Protein AF-A0A1K2ITZ7-F1 (afdb_monomer_lite)

Structure (mmCIF, N/CA/C/O backbone):
data_AF-A0A1K2ITZ7-F1
#
_entry.id   AF-A0A1K2ITZ7-F1
#
loop_
_atom_site.group_PDB
_atom_site.id
_atom_site.type_symbol
_atom_site.label_atom_id
_atom_site.label_alt_id
_atom_site.label_comp_id
_atom_site.label_asym_id
_atom_site.label_entity_id
_atom_site.label_seq_id
_atom_site.pdbx_PDB_ins_code
_atom_site.Cartn_x
_atom_site.Cartn_y
_atom_site.Cartn_z
_atom_site.occupancy
_atom_site.B_iso_or_equiv
_atom_site.auth_seq_id
_atom_site.auth_comp_id
_atom_site.auth_asym_id
_atom_site.auth_atom_id
_atom_site.pdbx_PDB_model_num
ATOM 1 N N . MET A 1 1 ? 38.283 -3.620 -36.291 1.00 59.41 1 MET A N 1
ATOM 2 C CA . MET A 1 1 ? 37.791 -2.293 -36.718 1.00 59.41 1 MET A CA 1
ATOM 3 C C . MET A 1 1 ? 36.341 -2.371 -37.191 1.00 59.41 1 MET A C 1
ATOM 5 O O . MET A 1 1 ? 35.500 -1.757 -36.559 1.00 59.41 1 MET A O 1
ATOM 9 N N . ILE A 1 2 ? 36.025 -3.249 -38.152 1.00 59.19 2 ILE A N 1
ATOM 10 C CA . ILE A 1 2 ? 34.674 -3.440 -38.728 1.00 59.19 2 ILE A CA 1
ATOM 11 C C . ILE A 1 2 ? 33.582 -3.760 -37.682 1.00 59.19 2 ILE A C 1
ATOM 13 O O . ILE A 1 2 ? 32.482 -3.227 -37.743 1.00 59.19 2 ILE A O 1
ATOM 17 N N . VAL A 1 3 ? 33.881 -4.589 -36.674 1.00 56.78 3 VAL A N 1
ATOM 18 C CA . VAL A 1 3 ? 32.895 -4.991 -35.645 1.00 56.78 3 VAL A CA 1
ATOM 19 C C . VAL A 1 3 ? 32.494 -3.831 -34.720 1.00 56.78 3 VAL A C 1
ATOM 21 O O . VAL A 1 3 ? 31.363 -3.789 -34.248 1.00 56.78 3 VAL A O 1
ATOM 24 N N . ILE A 1 4 ? 33.399 -2.875 -34.478 1.00 60.28 4 ILE A N 1
ATOM 25 C CA . ILE A 1 4 ? 33.146 -1.719 -33.600 1.00 60.28 4 ILE A CA 1
ATOM 26 C C . ILE A 1 4 ? 32.300 -0.671 -34.333 1.00 60.28 4 ILE A C 1
ATOM 28 O O . ILE A 1 4 ? 31.391 -0.103 -33.735 1.00 60.28 4 ILE A O 1
ATOM 32 N N . GLU A 1 5 ? 32.545 -0.466 -35.630 1.00 60.88 5 GLU A N 1
ATOM 33 C CA . GLU A 1 5 ? 31.726 0.413 -36.478 1.00 60.88 5 GLU A CA 1
ATOM 34 C C . GLU A 1 5 ? 30.289 -0.112 -36.603 1.00 60.88 5 GLU A C 1
ATOM 36 O O . GLU A 1 5 ? 29.338 0.645 -36.418 1.00 60.88 5 GLU A O 1
ATOM 41 N N . PHE A 1 6 ? 30.127 -1.427 -36.788 1.00 65.06 6 PHE A N 1
ATOM 42 C CA . PHE A 1 6 ? 28.810 -2.064 -36.880 1.00 65.06 6 PHE A CA 1
ATOM 43 C C . PHE A 1 6 ? 28.030 -2.006 -35.554 1.00 65.06 6 PHE A C 1
ATOM 45 O O . PHE A 1 6 ? 26.828 -1.739 -35.543 1.00 65.06 6 PHE A O 1
ATOM 52 N N . LEU A 1 7 ? 28.706 -2.205 -34.411 1.00 69.06 7 LEU A N 1
ATOM 53 C CA . LEU A 1 7 ? 28.085 -2.025 -33.091 1.00 69.06 7 LEU A CA 1
ATOM 54 C C . LEU A 1 7 ? 27.688 -0.562 -32.844 1.00 69.06 7 LEU A C 1
ATOM 56 O O . LEU A 1 7 ? 26.623 -0.305 -3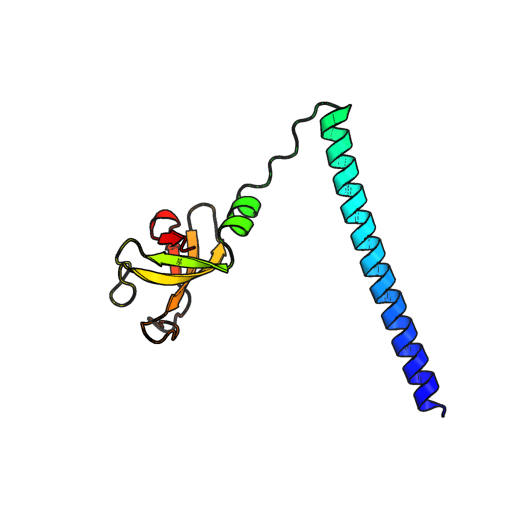2.285 1.00 69.06 7 LEU A O 1
ATOM 60 N N . GLY A 1 8 ? 28.530 0.387 -33.261 1.00 71.25 8 GLY A N 1
ATOM 61 C CA . GLY A 1 8 ? 28.278 1.821 -33.125 1.00 71.25 8 GLY A CA 1
ATOM 62 C C . GLY A 1 8 ? 27.049 2.288 -33.907 1.00 71.25 8 GLY A C 1
ATOM 63 O O . GLY A 1 8 ? 26.238 3.036 -33.365 1.00 71.25 8 GLY A O 1
ATOM 64 N N . GLU A 1 9 ? 26.856 1.799 -35.136 1.00 70.69 9 GLU A N 1
ATOM 65 C CA . GLU A 1 9 ? 25.660 2.096 -35.939 1.00 70.69 9 GLU A CA 1
ATOM 66 C C . GLU A 1 9 ? 24.372 1.539 -35.320 1.00 70.69 9 GLU A C 1
ATOM 68 O O . GLU A 1 9 ? 23.352 2.233 -35.281 1.00 70.69 9 GLU A O 1
ATOM 73 N N . ILE A 1 10 ? 24.410 0.306 -34.802 1.00 74.94 10 ILE A N 1
ATOM 74 C CA . ILE A 1 10 ? 23.251 -0.322 -34.153 1.00 74.94 10 ILE A CA 1
ATOM 75 C C . ILE A 1 10 ? 22.874 0.445 -32.881 1.00 74.94 10 ILE A C 1
ATOM 77 O O . ILE A 1 10 ? 21.706 0.783 -32.685 1.00 74.94 10 ILE A O 1
ATOM 81 N N . ILE A 1 11 ? 23.860 0.776 -32.042 1.00 74.19 11 ILE A N 1
ATOM 82 C CA . ILE A 1 11 ? 23.643 1.562 -30.821 1.00 74.19 11 ILE A CA 1
ATOM 83 C C . ILE A 1 11 ? 23.127 2.962 -31.170 1.00 74.19 11 ILE A C 1
ATOM 85 O O . ILE A 1 11 ? 22.190 3.440 -30.533 1.00 74.19 11 ILE A O 1
ATOM 89 N N . GLY A 1 12 ? 23.680 3.599 -32.206 1.00 74.25 12 GLY A N 1
ATOM 90 C CA . GLY A 1 12 ? 23.238 4.905 -32.690 1.00 74.25 12 GLY A CA 1
ATOM 91 C C . GLY A 1 12 ? 21.775 4.907 -33.138 1.00 74.25 12 GLY A C 1
ATOM 92 O O . GLY A 1 12 ? 21.017 5.782 -32.723 1.00 74.25 12 GLY A O 1
ATOM 93 N N . ARG A 1 13 ? 21.341 3.904 -33.916 1.00 74.25 13 ARG A N 1
ATOM 94 C CA . ARG A 1 13 ? 19.927 3.765 -34.314 1.00 74.25 13 ARG A CA 1
ATOM 95 C C . ARG A 1 13 ? 19.001 3.573 -33.122 1.00 74.25 13 ARG A C 1
ATOM 97 O O . ARG A 1 13 ? 18.017 4.299 -33.015 1.00 74.25 13 ARG A O 1
ATOM 104 N N . ILE A 1 14 ? 19.340 2.651 -32.220 1.00 73.38 14 ILE A N 1
ATOM 105 C CA . ILE A 1 14 ? 18.535 2.377 -31.021 1.00 73.38 14 ILE A CA 1
ATOM 106 C C . ILE A 1 14 ? 18.420 3.642 -30.163 1.00 73.38 14 ILE A C 1
ATOM 108 O O . ILE A 1 14 ? 17.339 3.972 -29.688 1.00 73.38 14 ILE A O 1
ATOM 112 N N . PHE A 1 15 ? 19.515 4.386 -29.992 1.00 71.50 15 PHE A N 1
ATOM 113 C CA . PHE A 1 15 ? 19.536 5.604 -29.186 1.00 71.50 15 PHE A CA 1
ATOM 114 C C . PHE A 1 15 ? 18.670 6.720 -29.783 1.00 71.5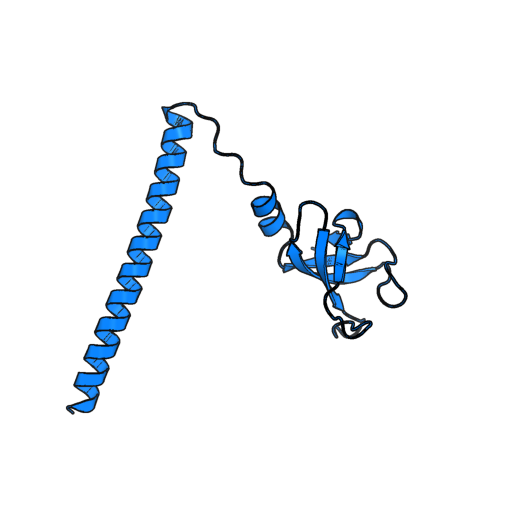0 15 PHE A C 1
ATOM 116 O O . PHE A 1 15 ? 17.925 7.380 -29.058 1.00 71.50 15 PHE A O 1
ATOM 123 N N . VAL A 1 16 ? 18.725 6.908 -31.104 1.00 71.44 16 VAL A N 1
ATOM 124 C CA . VAL A 1 16 ? 17.880 7.878 -31.812 1.00 71.44 16 VAL A CA 1
ATOM 125 C C . VAL A 1 16 ? 16.406 7.500 -31.676 1.00 71.44 16 VAL A C 1
ATOM 127 O O . VAL A 1 16 ? 15.601 8.352 -31.314 1.00 71.44 16 VAL A O 1
ATOM 130 N N . GLU A 1 17 ? 16.051 6.235 -31.889 1.00 69.88 17 GLU A N 1
ATOM 131 C CA . GLU A 1 17 ? 14.670 5.755 -31.773 1.00 69.88 17 GLU A CA 1
ATOM 132 C C . GLU A 1 17 ? 14.115 5.951 -30.353 1.00 69.88 17 GLU A C 1
ATOM 134 O O . GLU A 1 17 ? 13.028 6.505 -30.180 1.00 69.88 17 GLU A O 1
ATOM 139 N N . PHE A 1 18 ? 14.916 5.643 -29.328 1.00 67.31 18 PHE A N 1
ATOM 140 C CA . PHE A 1 18 ? 14.542 5.838 -27.925 1.00 67.31 18 PHE A CA 1
ATOM 141 C C . PHE A 1 18 ? 14.337 7.317 -27.563 1.00 67.31 18 PHE A C 1
ATOM 143 O O . PHE A 1 18 ? 13.405 7.673 -26.835 1.00 67.31 18 PHE A O 1
ATOM 150 N N . ILE A 1 19 ? 15.198 8.202 -28.077 1.00 70.00 19 ILE A N 1
ATOM 151 C CA . ILE A 1 19 ? 15.064 9.649 -27.883 1.00 70.00 19 ILE A CA 1
ATOM 152 C C . ILE A 1 19 ? 13.824 10.174 -28.605 1.00 70.00 19 ILE A C 1
ATOM 154 O O . ILE A 1 19 ? 13.071 10.951 -28.019 1.00 70.00 19 ILE A O 1
ATOM 158 N N . PHE A 1 20 ? 13.574 9.744 -29.842 1.00 68.69 20 PHE A N 1
ATOM 159 C CA . PHE A 1 20 ? 12.404 10.174 -30.602 1.00 68.69 20 PHE A CA 1
ATOM 160 C C . PHE A 1 20 ? 11.103 9.712 -29.949 1.00 68.69 20 PHE A C 1
ATOM 162 O O . PHE A 1 20 ? 10.212 10.540 -29.757 1.00 68.69 20 PHE A O 1
ATOM 169 N N . GLU A 1 21 ? 10.996 8.451 -29.524 1.00 69.62 21 GLU A N 1
ATOM 170 C CA . GLU A 1 21 ? 9.825 7.976 -28.779 1.00 69.62 21 GLU A CA 1
ATOM 171 C C . GLU A 1 21 ? 9.634 8.751 -27.474 1.00 69.62 21 GLU A C 1
ATOM 173 O O . GLU A 1 21 ? 8.527 9.212 -27.181 1.00 69.62 21 GLU A O 1
ATOM 178 N N . GLY A 1 22 ? 10.713 8.967 -26.715 1.00 65.81 22 GLY A N 1
ATOM 179 C CA . GLY A 1 22 ? 10.682 9.738 -25.474 1.00 65.81 22 GLY A CA 1
ATOM 180 C C . GLY A 1 22 ? 10.222 11.185 -25.678 1.00 65.81 22 GLY A C 1
ATOM 181 O O . GLY A 1 22 ? 9.375 11.681 -24.927 1.00 65.81 22 GLY A O 1
ATOM 182 N N . ILE A 1 23 ? 10.727 11.852 -26.718 1.00 72.19 23 ILE A N 1
ATOM 183 C CA . ILE A 1 23 ? 10.367 13.228 -27.079 1.00 72.19 23 ILE A CA 1
ATOM 184 C C . ILE A 1 23 ? 8.916 13.296 -27.561 1.00 72.19 23 ILE A C 1
ATOM 186 O O . ILE A 1 23 ? 8.162 14.143 -27.083 1.00 72.19 23 ILE A O 1
ATOM 190 N N . ILE A 1 24 ? 8.487 12.393 -28.445 1.00 69.69 24 ILE A N 1
ATOM 191 C CA . ILE A 1 24 ? 7.115 12.359 -28.971 1.00 69.69 24 ILE A CA 1
ATOM 192 C C . ILE A 1 24 ? 6.112 12.114 -27.837 1.00 69.69 24 ILE A C 1
ATOM 194 O O . ILE A 1 24 ? 5.128 12.847 -27.709 1.00 69.69 24 ILE A O 1
ATOM 198 N N . LEU A 1 25 ? 6.378 11.146 -26.953 1.00 68.69 25 LEU A N 1
ATOM 199 C CA . LEU A 1 25 ? 5.555 10.895 -25.764 1.00 68.69 25 LEU A CA 1
ATOM 200 C C . LEU A 1 25 ? 5.533 12.098 -24.813 1.00 68.69 25 LEU A C 1
ATOM 202 O O . LEU A 1 25 ? 4.481 12.421 -24.248 1.00 68.69 25 LEU A O 1
ATOM 206 N N . GLY A 1 26 ? 6.672 12.769 -24.635 1.00 68.81 26 GLY A N 1
ATOM 207 C CA . GLY A 1 26 ? 6.792 13.985 -23.833 1.00 68.81 26 GLY A CA 1
ATOM 208 C C . GLY A 1 26 ? 5.944 15.133 -24.382 1.00 68.81 26 GLY A C 1
ATOM 209 O O . GLY A 1 26 ? 5.121 15.698 -23.653 1.00 68.81 26 GLY A O 1
ATOM 210 N N . ILE A 1 27 ? 6.078 15.424 -25.678 1.00 73.19 27 ILE A N 1
ATOM 211 C CA . ILE A 1 27 ? 5.318 16.459 -26.391 1.00 73.19 27 ILE A CA 1
ATOM 212 C C . ILE A 1 27 ? 3.822 16.140 -26.353 1.00 73.19 27 ILE A C 1
ATOM 214 O O . ILE A 1 27 ? 3.017 17.014 -26.033 1.00 73.19 27 ILE A O 1
ATOM 218 N N . TYR A 1 28 ? 3.433 14.886 -26.583 1.00 73.62 28 TYR A N 1
ATOM 219 C CA . TYR A 1 28 ? 2.031 14.471 -26.531 1.00 73.62 28 TYR A CA 1
ATOM 220 C C . TYR A 1 28 ? 1.405 14.690 -25.144 1.00 73.62 28 TYR A C 1
ATOM 222 O O . TYR A 1 28 ? 0.277 15.181 -25.027 1.00 73.62 28 TYR A O 1
ATOM 230 N N . ARG A 1 29 ? 2.140 14.385 -24.063 1.00 73.19 29 ARG A N 1
ATOM 231 C CA . ARG A 1 29 ? 1.688 14.645 -22.683 1.00 73.19 29 ARG A CA 1
ATOM 232 C C . ARG A 1 29 ? 1.530 16.140 -22.401 1.00 73.19 29 ARG A C 1
ATOM 234 O O . ARG A 1 29 ? 0.544 16.525 -21.769 1.00 73.19 29 ARG A O 1
ATOM 241 N N . LEU A 1 30 ? 2.472 16.962 -22.863 1.00 74.31 30 LEU A N 1
ATOM 242 C CA . LEU A 1 30 ? 2.418 18.422 -22.740 1.00 74.31 30 LEU A CA 1
ATOM 243 C C . LEU A 1 30 ? 1.218 18.994 -23.495 1.00 74.31 30 LEU A C 1
ATOM 245 O O . LEU A 1 30 ? 0.403 19.695 -22.898 1.00 74.31 30 LEU A O 1
ATOM 249 N N . TYR A 1 31 ? 1.049 18.613 -24.760 1.00 73.69 31 TYR A N 1
ATOM 250 C CA . TYR A 1 31 ? -0.062 19.057 -25.596 1.00 73.69 31 TYR A CA 1
ATOM 251 C C . TYR A 1 31 ? -1.416 18.717 -24.965 1.00 73.69 31 TYR A C 1
ATOM 253 O O . TYR A 1 31 ? -2.281 19.581 -24.822 1.00 73.69 31 TYR A O 1
ATOM 261 N N . LYS A 1 32 ? -1.581 17.482 -24.477 1.00 73.75 32 LYS A N 1
ATOM 262 C CA . LYS A 1 32 ? -2.807 17.046 -23.795 1.00 73.75 32 LYS A CA 1
ATOM 263 C C . LYS A 1 32 ? -3.133 17.893 -22.560 1.00 73.75 32 LYS A C 1
ATOM 265 O O . LYS A 1 32 ? -4.299 18.209 -22.328 1.00 73.75 32 LYS A O 1
ATOM 270 N N . LYS A 1 33 ? -2.115 18.279 -21.787 1.00 71.94 33 LYS A N 1
ATOM 271 C CA . LYS A 1 33 ? -2.266 19.130 -20.599 1.00 71.94 33 LYS A CA 1
ATOM 272 C C . LYS A 1 33 ? -2.664 20.561 -20.978 1.00 71.94 33 LYS A C 1
ATOM 274 O O . LYS A 1 33 ? -3.527 21.141 -20.325 1.00 71.94 33 LYS A O 1
ATOM 279 N N . THR A 1 34 ? -2.094 21.099 -22.055 1.00 74.12 34 THR A N 1
ATOM 280 C CA . THR A 1 34 ? -2.439 22.424 -22.592 1.00 74.12 34 THR A CA 1
ATOM 281 C C . THR A 1 34 ? -3.868 22.461 -23.133 1.00 74.12 34 THR A C 1
ATOM 283 O O . THR A 1 34 ? -4.608 23.394 -22.838 1.00 74.12 34 THR A O 1
ATOM 286 N N . VAL A 1 35 ? -4.303 21.422 -23.852 1.00 73.69 35 VAL A N 1
ATOM 287 C CA . VAL A 1 35 ? -5.688 21.311 -24.340 1.00 73.69 35 VAL A CA 1
ATOM 288 C C . VAL A 1 35 ? -6.682 21.241 -23.180 1.00 73.69 35 VAL A C 1
ATOM 290 O O . VAL A 1 35 ? -7.714 21.907 -23.225 1.00 73.69 35 VAL A O 1
ATOM 293 N N . GLU A 1 36 ? -6.383 20.488 -22.115 1.00 66.31 36 GLU A N 1
ATOM 294 C CA . GLU A 1 36 ? -7.219 20.487 -20.906 1.00 66.31 36 GLU A CA 1
ATOM 295 C C . GLU A 1 36 ? -7.243 21.864 -20.222 1.00 66.31 36 GLU A C 1
ATOM 297 O O . GLU A 1 36 ? -8.315 22.308 -19.818 1.00 66.31 36 GLU A O 1
ATOM 302 N N . PHE A 1 37 ? -6.113 22.574 -20.154 1.00 70.31 37 PHE A N 1
ATOM 303 C CA . PHE A 1 37 ? -6.041 23.926 -19.588 1.00 70.31 37 PHE A CA 1
ATOM 304 C C . PHE A 1 37 ? -6.880 24.941 -20.379 1.00 70.31 37 PHE A C 1
ATOM 306 O O . PHE A 1 37 ? -7.673 25.671 -19.789 1.00 70.31 37 PHE A O 1
ATOM 313 N N . ILE A 1 38 ? -6.769 24.949 -21.711 1.00 71.12 38 ILE A N 1
ATOM 314 C CA . ILE A 1 38 ? -7.560 25.825 -22.591 1.00 71.12 38 ILE A CA 1
ATOM 315 C C . ILE A 1 38 ? -9.047 25.474 -22.490 1.00 71.12 38 ILE A C 1
ATOM 317 O O . ILE A 1 38 ? -9.890 26.356 -22.355 1.00 71.12 38 ILE A O 1
ATOM 321 N N . ARG A 1 39 ? -9.393 24.183 -22.489 1.00 67.19 39 ARG A N 1
ATOM 322 C CA . ARG A 1 39 ? -10.785 23.733 -22.366 1.00 67.19 39 ARG A CA 1
ATOM 323 C C . ARG A 1 39 ? -11.438 24.193 -21.056 1.00 67.19 39 ARG A C 1
ATOM 325 O O . ARG A 1 39 ? -12.625 24.505 -21.058 1.00 67.19 39 ARG A O 1
ATOM 332 N N . VAL A 1 40 ? -10.682 24.225 -19.959 1.00 66.38 40 VAL A N 1
ATOM 333 C CA . VAL A 1 40 ? -11.189 24.652 -18.648 1.00 66.38 40 VAL A CA 1
ATOM 334 C C . VAL A 1 40 ? -11.244 26.175 -18.529 1.00 66.38 40 VAL A C 1
ATOM 336 O O . VAL A 1 40 ? -12.271 26.705 -18.116 1.00 66.38 40 VAL A O 1
ATOM 339 N N . ASN A 1 41 ? -10.182 26.878 -18.931 1.00 68.56 41 ASN A N 1
ATOM 340 C CA . ASN A 1 41 ? -10.057 28.322 -18.707 1.00 68.56 41 ASN A CA 1
ATOM 341 C C . ASN A 1 41 ? -10.682 29.192 -19.805 1.00 68.56 41 ASN A C 1
ATOM 343 O O . ASN A 1 41 ? -11.148 30.282 -19.503 1.00 68.56 41 ASN A O 1
ATOM 347 N N . VAL A 1 42 ? -10.696 28.737 -21.063 1.00 69.88 42 VAL A N 1
ATOM 348 C CA . VAL A 1 42 ? -11.236 29.511 -22.200 1.00 69.88 42 VAL A CA 1
ATOM 349 C C . VAL A 1 42 ? -12.683 29.128 -22.490 1.00 69.88 42 VAL A C 1
ATOM 351 O O . VAL A 1 42 ? -13.517 29.993 -22.722 1.00 69.88 42 VAL A O 1
ATOM 354 N N . PHE A 1 43 ? -13.004 27.833 -22.442 1.00 71.62 43 PHE A N 1
ATOM 355 C CA . PHE A 1 43 ? -14.351 27.340 -22.753 1.00 71.62 43 PHE A CA 1
ATOM 356 C C . PHE A 1 43 ? -15.236 27.109 -21.514 1.00 71.62 43 PHE A C 1
ATOM 358 O O . PHE A 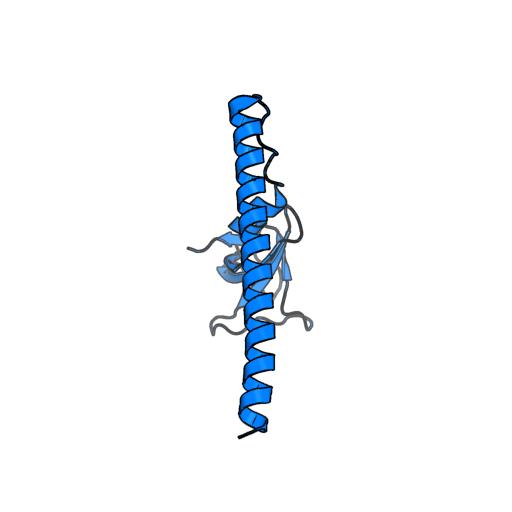1 43 ? -16.373 26.664 -21.654 1.00 71.62 43 PHE A O 1
ATOM 365 N N . GLY A 1 44 ? -14.734 27.369 -20.299 1.00 55.38 44 GLY A N 1
ATOM 366 C CA . GLY A 1 44 ? -15.509 27.271 -19.054 1.00 55.38 44 GLY A CA 1
ATOM 367 C C . GLY A 1 44 ? -15.977 25.856 -18.684 1.00 55.38 44 GLY A C 1
ATOM 368 O O . GLY A 1 44 ? -16.798 25.687 -17.779 1.00 55.38 44 GLY A O 1
ATOM 369 N N . PHE A 1 45 ? -15.483 24.813 -19.360 1.00 61.19 45 PHE A N 1
ATOM 370 C CA . PHE A 1 45 ? -15.840 23.436 -19.028 1.00 61.19 45 PHE A CA 1
ATOM 371 C C . PHE A 1 45 ? -15.187 23.026 -17.705 1.00 61.19 45 PHE A C 1
ATOM 373 O O . PHE A 1 45 ? -13.991 23.220 -17.499 1.00 61.19 45 PHE A O 1
ATOM 380 N N . LYS A 1 46 ? -15.940 22.368 -16.815 1.00 58.03 46 LYS A N 1
ATOM 381 C CA . LYS A 1 46 ? -15.350 21.762 -15.612 1.00 58.03 46 LYS A CA 1
ATOM 382 C C . LYS A 1 46 ? -14.274 20.757 -16.027 1.00 58.03 46 LYS A C 1
ATOM 384 O O . LYS A 1 46 ? -14.508 19.919 -16.903 1.00 58.03 46 LYS A O 1
ATOM 389 N N . ALA A 1 47 ? -13.104 20.840 -15.390 1.00 61.12 47 ALA A N 1
ATOM 390 C CA . ALA A 1 47 ? -12.025 19.880 -15.589 1.00 61.12 47 ALA A CA 1
ATOM 391 C C . ALA A 1 47 ? -12.578 18.456 -15.467 1.00 61.12 47 ALA A C 1
ATOM 393 O O . ALA A 1 47 ? -13.399 18.182 -14.585 1.00 61.12 47 ALA A O 1
ATOM 394 N N . LYS A 1 48 ? -12.148 17.551 -16.359 1.00 63.19 48 LYS A N 1
ATOM 395 C CA . LYS A 1 48 ? -12.544 16.141 -16.271 1.00 63.19 48 LYS A CA 1
ATOM 396 C C . LYS A 1 48 ? -12.253 15.671 -14.842 1.00 63.19 48 LYS A C 1
ATOM 398 O O . LYS A 1 48 ? -11.107 15.809 -14.407 1.00 63.19 48 LYS A O 1
ATOM 403 N N . PRO A 1 49 ? -13.244 15.142 -14.102 1.00 57.22 49 PRO A N 1
ATOM 404 C CA . PRO A 1 49 ? -13.008 14.710 -12.737 1.00 57.22 49 PRO A CA 1
ATOM 405 C C . PRO A 1 49 ? -11.887 13.675 -12.763 1.00 57.22 49 PRO A C 1
ATOM 407 O O . PRO A 1 49 ? -11.928 12.717 -13.544 1.00 57.22 49 PRO A O 1
ATOM 410 N N . ILE A 1 50 ? -10.858 13.894 -11.940 1.00 58.53 50 ILE A N 1
ATOM 411 C CA . ILE A 1 50 ? -9.806 12.901 -11.734 1.00 58.53 50 ILE A CA 1
ATOM 412 C C . ILE A 1 50 ? -10.530 11.615 -11.363 1.00 58.53 50 ILE A C 1
ATOM 414 O O . ILE A 1 50 ? -11.274 11.586 -10.382 1.00 58.53 50 ILE A O 1
ATOM 418 N N . LYS A 1 51 ? -10.363 10.569 -12.185 1.00 68.06 51 LYS A N 1
ATOM 419 C CA . LYS A 1 51 ? -11.013 9.283 -11.929 1.00 68.06 51 LYS A CA 1
ATOM 420 C C . LYS A 1 51 ? -10.694 8.902 -10.478 1.00 68.06 51 LYS A C 1
ATOM 422 O O . LYS A 1 51 ? -9.508 8.805 -10.157 1.00 68.06 51 LYS A O 1
ATOM 427 N N . PRO A 1 52 ? -11.695 8.691 -9.608 1.00 66.31 52 PRO A N 1
ATOM 428 C CA . PRO A 1 52 ? -11.475 8.551 -8.168 1.00 66.31 52 PRO A CA 1
ATOM 429 C C . PRO A 1 52 ? -10.483 7.430 -7.825 1.00 66.31 52 PRO A C 1
ATOM 431 O O . PRO A 1 52 ? -9.718 7.566 -6.878 1.00 66.31 52 PRO A O 1
ATOM 434 N N . LYS A 1 53 ? -10.405 6.384 -8.662 1.00 72.19 53 LYS A N 1
ATOM 435 C CA . LYS A 1 53 ? -9.404 5.314 -8.556 1.00 72.19 53 LYS A CA 1
ATOM 436 C C . LYS A 1 53 ? -7.955 5.820 -8.684 1.00 72.19 53 LYS A C 1
ATOM 438 O O . LYS A 1 53 ? -7.137 5.487 -7.840 1.00 72.19 53 LYS A O 1
ATOM 443 N N . LYS A 1 54 ? -7.652 6.712 -9.641 1.00 76.12 54 LYS A N 1
ATOM 444 C CA . LYS A 1 54 ? -6.293 7.267 -9.836 1.00 76.12 54 LYS A CA 1
ATOM 445 C C . LYS A 1 54 ? -5.835 8.153 -8.676 1.00 76.12 54 LYS A C 1
ATOM 447 O O . LYS A 1 54 ? -4.654 8.181 -8.342 1.00 76.12 54 LYS A O 1
ATOM 452 N N . ALA A 1 55 ? -6.758 8.905 -8.077 1.00 80.88 55 ALA A N 1
ATOM 453 C CA . ALA A 1 55 ? -6.452 9.706 -6.893 1.00 80.88 55 ALA A CA 1
ATOM 454 C C . ALA A 1 55 ? -6.168 8.813 -5.675 1.00 80.88 55 ALA A C 1
ATOM 456 O O . ALA A 1 55 ? -5.237 9.087 -4.919 1.00 80.88 55 ALA A O 1
ATOM 457 N N . LEU A 1 56 ? -6.947 7.737 -5.516 1.00 83.69 56 LEU A N 1
ATOM 458 C CA . LEU A 1 56 ? -6.782 6.763 -4.440 1.00 83.69 56 LEU A CA 1
ATOM 459 C C . LEU A 1 56 ? -5.469 5.982 -4.574 1.00 83.69 56 LEU A C 1
ATOM 461 O O . LEU A 1 56 ? -4.717 5.905 -3.608 1.00 83.69 56 LEU A O 1
ATOM 465 N N . GLU A 1 57 ? -5.154 5.497 -5.779 1.00 84.62 57 GLU A N 1
ATOM 466 C CA . GLU A 1 57 ? -3.876 4.854 -6.112 1.00 84.62 57 GLU A CA 1
ATOM 467 C C . GLU A 1 57 ? -2.703 5.749 -5.723 1.00 84.62 57 GLU A C 1
ATOM 469 O O . GLU A 1 57 ? -1.868 5.354 -4.920 1.00 84.62 57 GLU A O 1
ATOM 474 N N . LYS A 1 58 ? -2.678 7.006 -6.180 1.00 85.12 58 LYS A N 1
ATOM 475 C CA . LYS A 1 58 ? -1.589 7.932 -5.836 1.00 85.12 58 LYS A CA 1
ATOM 476 C C . LYS A 1 58 ? -1.449 8.163 -4.323 1.00 85.12 58 LYS A C 1
ATOM 478 O O . LYS A 1 58 ? -0.356 8.459 -3.843 1.00 85.12 58 LYS A O 1
ATOM 483 N N . LYS A 1 59 ? -2.553 8.079 -3.576 1.00 87.31 59 LYS A N 1
ATOM 484 C CA . LYS A 1 59 ? -2.575 8.308 -2.128 1.00 87.31 59 LYS A CA 1
ATOM 485 C C . LYS A 1 59 ? -2.124 7.084 -1.330 1.00 87.31 59 LYS A C 1
ATOM 487 O O . LYS A 1 59 ? -1.483 7.277 -0.301 1.00 87.31 59 LYS A O 1
ATOM 492 N N . LEU A 1 60 ? -2.488 5.877 -1.762 1.00 89.50 60 LEU A N 1
ATOM 493 C CA . LEU A 1 60 ? -2.339 4.645 -0.979 1.00 89.50 60 LEU A CA 1
ATOM 494 C C . LEU A 1 60 ? -1.234 3.718 -1.485 1.00 89.50 60 LEU A C 1
ATOM 496 O O . LEU A 1 60 ? -0.614 3.053 -0.665 1.00 89.50 60 LEU A O 1
ATOM 500 N N . LEU A 1 61 ? -0.968 3.680 -2.791 1.00 90.94 61 LEU A N 1
ATOM 501 C CA . LEU A 1 61 ? -0.003 2.758 -3.388 1.00 90.94 61 LEU A CA 1
ATOM 502 C C . LEU A 1 61 ? 1.391 2.948 -2.770 1.00 90.94 61 LEU A C 1
ATOM 504 O O . LEU A 1 61 ? 1.876 4.077 -2.642 1.00 90.94 61 LEU A O 1
ATOM 508 N N . TYR A 1 62 ? 2.012 1.840 -2.364 1.00 89.94 62 TYR A N 1
ATOM 509 C CA . TYR A 1 62 ? 3.319 1.769 -1.700 1.00 89.94 62 TYR A CA 1
ATOM 510 C C . TYR A 1 62 ? 3.423 2.535 -0.376 1.00 89.94 62 TYR A C 1
ATOM 512 O O . TYR A 1 62 ? 4.523 2.783 0.127 1.00 89.94 62 TYR A O 1
ATOM 520 N N . LYS A 1 63 ? 2.296 2.937 0.223 1.00 93.50 63 LYS A N 1
ATOM 521 C CA . LYS A 1 63 ? 2.316 3.547 1.551 1.00 93.50 63 LYS A CA 1
ATOM 522 C C . LYS A 1 63 ? 2.425 2.491 2.634 1.00 93.50 63 LYS A C 1
ATOM 524 O O . LYS A 1 63 ? 1.816 1.426 2.557 1.00 93.50 63 LYS A O 1
ATOM 529 N N . LYS A 1 64 ? 3.172 2.851 3.678 1.00 94.62 64 LYS A N 1
ATOM 530 C CA . LYS A 1 64 ? 3.232 2.097 4.925 1.00 94.62 64 LYS A CA 1
ATOM 531 C C . LYS A 1 64 ? 1.902 2.227 5.651 1.00 94.62 64 LYS A C 1
ATOM 533 O O . LYS A 1 64 ? 1.367 3.329 5.804 1.00 94.62 64 LYS A O 1
ATOM 538 N N . ILE A 1 65 ? 1.397 1.100 6.116 1.00 95.12 65 ILE A N 1
ATOM 539 C CA . ILE A 1 65 ? 0.121 0.995 6.808 1.00 95.12 65 ILE A CA 1
ATOM 540 C C . ILE A 1 65 ? 0.280 0.242 8.118 1.00 95.12 65 ILE A C 1
ATOM 542 O O . ILE A 1 65 ? 1.248 -0.490 8.324 1.00 95.12 65 ILE A O 1
ATOM 546 N N . GLU A 1 66 ? -0.674 0.448 9.010 1.00 95.00 66 GLU A N 1
ATOM 547 C CA . GLU A 1 66 ? -0.779 -0.259 10.276 1.00 95.00 66 GLU A CA 1
ATOM 548 C C . GLU A 1 66 ? -2.219 -0.734 10.455 1.00 95.00 66 GLU A C 1
ATOM 550 O O . GLU A 1 66 ? -3.141 0.076 10.325 1.00 95.00 66 GLU A O 1
ATOM 555 N N . LEU A 1 67 ? -2.414 -2.024 10.740 1.00 94.69 67 LEU A N 1
ATOM 556 C CA . LEU A 1 67 ? -3.747 -2.571 10.999 1.00 94.69 67 LEU A CA 1
ATOM 557 C C . LEU A 1 67 ? -4.368 -1.916 12.228 1.00 94.69 67 LEU A C 1
ATOM 559 O O . LEU A 1 67 ? -3.712 -1.749 13.257 1.00 94.69 67 LEU A O 1
ATOM 563 N N . THR A 1 68 ? -5.642 -1.553 12.127 1.00 93.69 68 THR A N 1
ATOM 564 C CA . THR A 1 68 ? -6.412 -1.002 13.251 1.00 93.69 68 THR A CA 1
ATOM 565 C C . THR A 1 68 ? -7.130 -2.094 14.033 1.00 93.69 68 THR A C 1
ATOM 567 O O . THR A 1 68 ? -7.328 -1.955 15.238 1.00 93.69 68 THR A O 1
ATOM 570 N N . GLU A 1 69 ? -7.444 -3.211 13.385 1.00 92.69 69 GLU A N 1
ATOM 571 C CA . GLU A 1 69 ? -8.183 -4.336 13.952 1.00 92.69 69 GLU A CA 1
ATOM 572 C C . GLU A 1 69 ? -7.502 -5.679 13.656 1.00 92.69 69 GLU A C 1
ATOM 574 O O . GLU A 1 69 ? -6.587 -5.767 12.836 1.00 92.69 69 GLU A O 1
ATOM 579 N N . ASN A 1 70 ? -7.921 -6.726 14.369 1.00 91.94 70 ASN A N 1
ATOM 580 C CA . ASN A 1 70 ? -7.446 -8.085 14.123 1.00 91.94 70 ASN A CA 1
ATOM 581 C C . ASN A 1 70 ? -8.219 -8.667 12.938 1.00 91.94 70 ASN A C 1
ATOM 583 O O . ASN A 1 70 ? -9.436 -8.806 13.022 1.00 91.94 70 ASN A O 1
ATOM 587 N N . LEU A 1 71 ? -7.517 -9.034 11.868 1.00 87.75 71 LEU A N 1
ATOM 588 C CA . LEU A 1 71 ? -8.141 -9.631 10.685 1.00 87.75 71 LEU A CA 1
ATOM 589 C C . LEU A 1 71 ? -8.207 -11.154 10.785 1.00 87.75 71 LEU A C 1
ATOM 591 O O . LEU A 1 71 ? -9.186 -11.768 10.374 1.00 87.75 71 LEU A O 1
ATOM 595 N N . ASN A 1 72 ? -7.155 -11.774 11.319 1.00 85.19 72 ASN A N 1
ATOM 596 C CA . ASN A 1 72 ? -7.067 -13.221 11.479 1.00 85.19 72 ASN A CA 1
ATOM 597 C C . ASN A 1 72 ? -6.081 -13.588 12.604 1.00 85.19 72 ASN A C 1
ATOM 599 O O . ASN A 1 72 ? -5.598 -12.729 13.345 1.00 85.19 72 ASN A O 1
ATOM 603 N N . SER A 1 73 ? -5.790 -14.881 12.755 1.00 84.06 73 SER A N 1
ATOM 604 C CA . SER A 1 73 ? -4.910 -15.397 13.811 1.00 84.06 73 SER A CA 1
ATOM 605 C C . SER A 1 73 ? -3.474 -14.851 13.746 1.00 84.06 73 SER A C 1
ATOM 607 O O . SER A 1 73 ? -2.838 -14.719 14.797 1.00 84.06 73 SER A O 1
ATOM 609 N N . LYS A 1 74 ? -2.976 -14.501 12.548 1.00 83.62 74 LYS A N 1
ATOM 610 C CA . LYS A 1 74 ? -1.621 -13.964 12.323 1.00 83.62 74 LYS A CA 1
ATOM 611 C C . LYS A 1 74 ? -1.573 -12.441 12.162 1.00 83.62 74 LYS A C 1
ATOM 613 O O . LYS A 1 74 ? -0.614 -11.839 12.627 1.00 83.62 74 LYS A O 1
ATOM 618 N N . LEU A 1 75 ? -2.581 -11.832 11.543 1.00 90.06 75 LEU A N 1
ATOM 619 C CA . LEU A 1 75 ? -2.696 -10.400 11.266 1.00 90.06 75 LEU A CA 1
ATOM 620 C C . LEU A 1 75 ? -3.456 -9.706 12.392 1.00 90.06 75 LEU A C 1
ATOM 622 O O . LEU A 1 75 ? -4.691 -9.649 12.399 1.00 90.06 75 LEU A O 1
ATOM 626 N N . LYS A 1 76 ? -2.697 -9.186 13.354 1.00 91.19 76 LYS A N 1
ATOM 627 C CA . LYS A 1 76 ? -3.244 -8.501 14.530 1.00 91.19 76 LYS A CA 1
ATOM 628 C C . LYS A 1 76 ? -3.195 -6.980 14.374 1.00 91.19 76 LYS A C 1
ATOM 630 O O . LYS A 1 76 ? -2.420 -6.438 13.590 1.00 91.19 76 LYS A O 1
ATOM 635 N N . SER A 1 77 ? -4.000 -6.279 15.163 1.00 92.31 77 SER A N 1
ATOM 636 C CA . SER A 1 77 ? -3.948 -4.822 15.276 1.00 92.31 77 SER A CA 1
ATOM 637 C C . SER A 1 77 ? -2.530 -4.358 15.641 1.00 92.31 77 SER A C 1
ATOM 639 O O . SER A 1 77 ? -1.820 -5.010 16.412 1.00 92.31 77 SER A O 1
AT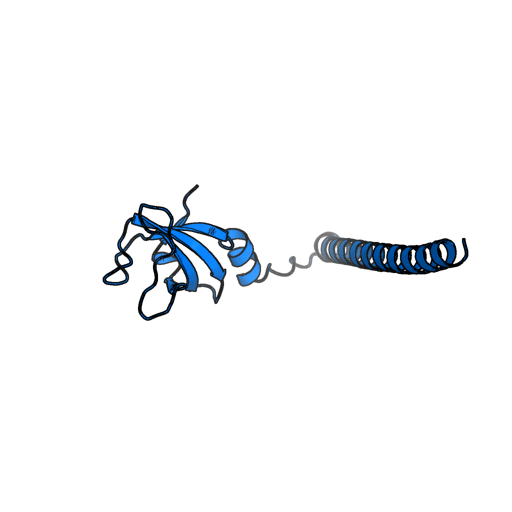OM 641 N N . GLY A 1 78 ? -2.089 -3.246 15.051 1.00 89.69 78 GLY A N 1
ATOM 642 C CA . GLY A 1 78 ? -0.737 -2.701 15.206 1.00 89.69 78 GLY A CA 1
ATOM 643 C C . GLY A 1 78 ? 0.316 -3.307 14.269 1.00 89.69 78 GLY A C 1
ATOM 644 O O . GLY A 1 78 ? 1.453 -2.828 14.234 1.00 89.69 78 GLY A O 1
ATOM 645 N N . GLN A 1 79 ? -0.032 -4.335 13.489 1.00 92.19 79 GLN A N 1
ATOM 646 C CA . GLN A 1 79 ? 0.870 -4.935 12.508 1.00 92.19 79 GLN A CA 1
ATOM 647 C C . GLN A 1 79 ? 1.162 -3.966 11.366 1.00 92.19 79 GLN A C 1
ATOM 649 O O . GLN A 1 79 ? 0.254 -3.335 10.823 1.00 92.19 79 GLN A O 1
ATOM 654 N N . LYS A 1 80 ? 2.439 -3.860 10.992 1.00 94.12 80 LYS A N 1
ATOM 655 C CA . LYS A 1 80 ? 2.891 -2.977 9.917 1.00 94.12 80 LYS A CA 1
ATOM 656 C C . LYS A 1 80 ? 2.855 -3.703 8.582 1.00 94.12 80 LYS A C 1
ATOM 658 O O . LYS A 1 80 ? 3.210 -4.875 8.505 1.00 94.12 80 LYS A O 1
ATOM 663 N N . GLY A 1 81 ? 2.487 -2.974 7.541 1.00 93.50 81 GLY A N 1
ATOM 664 C CA . GLY A 1 81 ? 2.452 -3.477 6.178 1.00 93.50 81 GLY A CA 1
ATOM 665 C C . GLY A 1 81 ? 2.675 -2.385 5.145 1.00 93.50 81 GLY A C 1
ATOM 666 O O . GLY A 1 81 ? 2.913 -1.221 5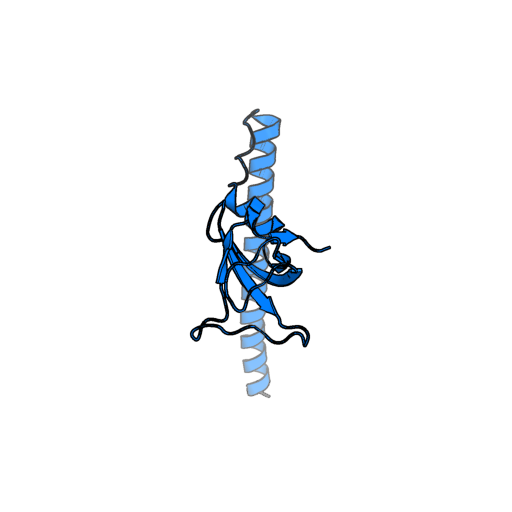.487 1.00 93.50 81 GLY A O 1
ATOM 667 N N . VAL A 1 82 ? 2.589 -2.767 3.877 1.00 94.69 82 VAL A N 1
ATOM 668 C CA . VAL A 1 82 ? 2.670 -1.878 2.718 1.00 94.69 82 VAL A CA 1
ATOM 669 C C . VAL A 1 82 ? 1.553 -2.229 1.744 1.00 94.69 82 VAL A C 1
ATOM 671 O O . VAL A 1 82 ? 1.308 -3.398 1.458 1.00 94.69 82 VAL A O 1
ATOM 674 N N . VAL A 1 83 ? 0.873 -1.207 1.224 1.00 93.00 83 VAL A N 1
ATOM 675 C CA . VAL A 1 83 ? -0.126 -1.384 0.161 1.00 93.00 83 VAL A CA 1
ATOM 676 C C . VAL A 1 83 ? 0.586 -1.658 -1.160 1.00 93.00 83 VAL A C 1
ATOM 678 O O . VAL A 1 83 ? 1.363 -0.821 -1.623 1.00 93.00 83 VAL A O 1
ATOM 681 N N . LEU A 1 84 ? 0.286 -2.794 -1.780 1.00 91.38 84 LEU A N 1
ATOM 682 C CA . LEU A 1 84 ? 0.843 -3.200 -3.070 1.00 91.38 84 LEU A CA 1
ATOM 683 C C . LEU A 1 84 ? -0.041 -2.768 -4.236 1.00 91.38 84 LEU A C 1
ATOM 685 O O . LEU A 1 84 ? 0.473 -2.305 -5.247 1.00 91.38 84 LEU A O 1
ATOM 689 N N . GLU A 1 85 ? -1.363 -2.870 -4.087 1.00 88.25 85 GLU A N 1
ATOM 690 C CA . GLU A 1 85 ? -2.301 -2.547 -5.162 1.00 88.25 85 GLU A CA 1
ATOM 691 C C . GLU A 1 85 ? -3.639 -2.033 -4.622 1.00 88.25 85 GLU A C 1
ATOM 693 O O . GLU A 1 85 ? -4.128 -2.465 -3.579 1.00 88.25 85 GLU A O 1
ATOM 698 N N . VAL A 1 86 ? -4.265 -1.109 -5.355 1.00 87.44 86 VAL A N 1
ATOM 699 C CA . VAL A 1 86 ? -5.625 -0.635 -5.075 1.00 87.44 86 VAL A CA 1
ATOM 700 C C . VAL A 1 86 ? -6.617 -1.341 -5.998 1.00 87.44 86 VAL A C 1
ATOM 702 O O . VAL A 1 86 ? -6.748 -1.003 -7.177 1.00 87.44 86 VAL A O 1
ATOM 705 N N . ILE A 1 87 ? -7.375 -2.281 -5.436 1.00 84.00 87 ILE A N 1
ATOM 706 C CA . ILE A 1 87 ? -8.379 -3.061 -6.168 1.00 84.00 87 ILE A CA 1
ATOM 707 C C . ILE A 1 87 ? -9.538 -2.139 -6.566 1.00 84.00 87 ILE A C 1
ATOM 709 O O . ILE A 1 87 ? -9.846 -1.942 -7.751 1.00 84.00 87 ILE A O 1
ATOM 713 N N . ASN A 1 88 ? -10.161 -1.517 -5.561 1.00 85.94 88 ASN A N 1
ATOM 714 C CA . ASN A 1 88 ? -11.327 -0.654 -5.717 1.00 85.94 88 ASN A CA 1
ATOM 715 C C . ASN A 1 88 ? -11.328 0.490 -4.680 1.00 85.94 88 ASN A C 1
ATOM 717 O O . ASN A 1 88 ? -10.307 0.797 -4.073 1.00 85.94 88 ASN A O 1
ATOM 721 N N . LYS A 1 89 ? -12.464 1.186 -4.528 1.00 86.38 89 LYS A N 1
ATOM 722 C CA . LYS A 1 89 ? -12.582 2.345 -3.627 1.00 86.38 89 LYS A CA 1
ATOM 723 C C . LYS A 1 89 ? -12.510 1.998 -2.141 1.00 86.38 89 LYS A C 1
ATOM 725 O O . LYS A 1 89 ? -12.301 2.916 -1.358 1.00 86.38 89 LYS A O 1
ATOM 730 N N . ASP A 1 90 ? -12.683 0.730 -1.785 1.00 89.88 90 ASP A N 1
ATOM 731 C CA . ASP A 1 90 ? -12.849 0.274 -0.406 1.00 89.88 90 ASP A CA 1
ATOM 732 C C . ASP A 1 90 ? -11.830 -0.795 -0.006 1.00 89.88 90 ASP A C 1
ATOM 734 O O . ASP A 1 90 ? -11.627 -1.007 1.186 1.00 89.88 90 ASP A O 1
ATOM 738 N N . LYS A 1 91 ? -11.180 -1.445 -0.977 1.00 92.31 91 LYS A N 1
ATOM 739 C CA . LYS A 1 91 ? -10.295 -2.599 -0.798 1.00 92.31 91 LYS A CA 1
ATOM 740 C C . LYS A 1 91 ? -8.953 -2.395 -1.489 1.00 92.31 91 LYS A C 1
ATOM 742 O O . LYS A 1 91 ? -8.879 -1.859 -2.601 1.00 92.31 91 LYS A O 1
ATOM 747 N N . VAL A 1 92 ? -7.904 -2.877 -0.837 1.00 93.06 92 VAL A N 1
ATOM 748 C CA . VAL A 1 92 ? -6.524 -2.866 -1.324 1.00 93.06 92 VAL A CA 1
ATOM 749 C C . VAL A 1 92 ? -5.867 -4.210 -1.040 1.00 93.06 92 VAL A C 1
ATOM 751 O O . VAL A 1 92 ? -6.244 -4.900 -0.096 1.00 93.06 92 VAL A O 1
ATOM 754 N N . PHE A 1 93 ? -4.860 -4.550 -1.831 1.00 94.00 93 PHE A N 1
ATOM 755 C CA . PHE A 1 93 ? -3.927 -5.614 -1.506 1.00 94.00 93 PHE A CA 1
ATOM 756 C C . PHE A 1 93 ? -2.758 -5.044 -0.715 1.00 94.00 93 PHE A C 1
ATOM 758 O O . PHE A 1 93 ? -2.167 -4.032 -1.109 1.00 94.00 93 PHE A O 1
ATOM 765 N N . ALA A 1 94 ? -2.419 -5.694 0.391 1.00 92.94 94 ALA A N 1
ATOM 766 C CA . ALA A 1 94 ? -1.293 -5.310 1.221 1.00 92.94 94 ALA A CA 1
ATOM 767 C C . ALA A 1 94 ? -0.488 -6.520 1.685 1.00 92.94 94 ALA A C 1
ATOM 769 O O . ALA A 1 94 ? -1.032 -7.585 1.970 1.00 92.94 94 ALA A O 1
ATOM 770 N N . GLU A 1 95 ? 0.814 -6.311 1.801 1.00 93.88 95 GLU A N 1
ATOM 771 C CA . GLU A 1 95 ? 1.737 -7.232 2.451 1.00 93.88 95 GLU A CA 1
ATOM 772 C C . GLU A 1 95 ? 1.986 -6.749 3.880 1.00 93.88 95 GLU A C 1
ATOM 774 O O . GLU A 1 95 ? 2.117 -5.546 4.127 1.00 93.88 95 GLU A O 1
ATOM 779 N N . PHE A 1 96 ? 2.058 -7.679 4.827 1.00 93.81 96 PHE A N 1
ATOM 780 C CA . PHE A 1 96 ? 2.318 -7.388 6.234 1.00 93.81 96 PHE A CA 1
ATOM 781 C C . PHE A 1 96 ? 3.590 -8.067 6.708 1.00 93.81 96 PHE A C 1
ATOM 783 O O . PHE A 1 96 ? 3.952 -9.133 6.220 1.00 93.81 96 PHE A O 1
ATOM 790 N N . TYR A 1 97 ? 4.234 -7.460 7.702 1.00 92.31 97 TYR A N 1
ATOM 791 C CA . TYR A 1 97 ? 5.521 -7.913 8.207 1.00 92.31 97 TYR A CA 1
ATOM 792 C C . TYR A 1 97 ? 5.455 -8.279 9.689 1.00 92.31 97 TYR A C 1
ATOM 794 O O . TYR A 1 97 ? 4.710 -7.689 10.484 1.00 92.31 97 TYR A O 1
ATOM 802 N N . ASP A 1 98 ? 6.253 -9.270 10.069 1.00 90.88 98 ASP A N 1
ATOM 803 C CA . ASP A 1 98 ? 6.489 -9.627 11.458 1.00 90.88 98 ASP A CA 1
ATOM 804 C C . ASP A 1 98 ? 7.359 -8.567 12.169 1.00 90.88 98 ASP A C 1
ATOM 806 O O . ASP A 1 98 ? 7.750 -7.536 11.610 1.00 90.88 98 ASP A O 1
ATOM 810 N N . ARG A 1 99 ? 7.679 -8.809 13.445 1.00 88.12 99 ARG A N 1
ATOM 811 C CA . ARG A 1 99 ? 8.539 -7.905 14.229 1.00 88.12 99 ARG A CA 1
ATOM 812 C C . ARG A 1 99 ? 9.980 -7.832 13.708 1.00 88.12 99 ARG A C 1
ATOM 814 O O . ARG A 1 99 ? 10.667 -6.864 14.015 1.00 88.12 99 ARG A O 1
ATOM 821 N N . ASN A 1 100 ? 10.408 -8.821 12.928 1.00 89.00 100 ASN A N 1
ATOM 822 C CA . ASN A 1 100 ? 11.730 -8.913 12.317 1.00 89.00 100 ASN A CA 1
ATOM 823 C C . ASN A 1 100 ? 11.756 -8.308 10.901 1.00 89.00 100 ASN A C 1
ATOM 825 O O . ASN A 1 100 ? 12.803 -8.316 10.259 1.00 89.00 100 ASN A O 1
ATOM 829 N N . GLY A 1 101 ? 10.622 -7.799 10.404 1.00 87.12 101 GLY A N 1
ATOM 830 C CA . GLY A 1 101 ? 10.489 -7.266 9.050 1.00 87.12 101 GLY A CA 1
ATOM 831 C C . GLY A 1 101 ? 10.324 -8.334 7.965 1.00 87.12 101 GLY A C 1
ATOM 832 O O . GLY A 1 101 ? 10.399 -7.999 6.787 1.00 87.12 101 GLY A O 1
ATOM 833 N N . LYS A 1 102 ? 10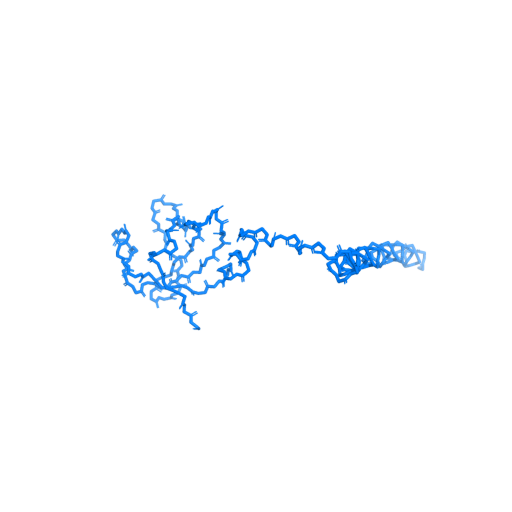.100 -9.602 8.326 1.00 90.19 102 LYS A N 1
ATOM 834 C CA . LYS A 1 102 ? 9.819 -10.673 7.365 1.00 90.19 102 LYS A CA 1
ATOM 835 C C . LYS A 1 102 ? 8.346 -10.658 6.953 1.00 90.19 102 LYS A C 1
ATOM 837 O O . LYS A 1 102 ? 7.498 -10.452 7.824 1.00 90.19 102 LYS A O 1
ATOM 842 N N . PRO A 1 103 ? 8.029 -10.903 5.670 1.00 89.06 103 PRO A N 1
ATOM 843 C CA . PRO A 1 103 ? 6.655 -11.056 5.211 1.00 89.06 103 PRO A CA 1
ATOM 844 C C . PRO A 1 103 ? 5.909 -12.135 5.993 1.00 89.06 103 PRO A C 1
ATOM 846 O O . PRO A 1 103 ? 6.466 -13.183 6.325 1.00 89.06 103 PRO A O 1
ATOM 849 N N . ILE A 1 104 ? 4.644 -11.876 6.294 1.00 89.44 104 ILE A N 1
ATOM 850 C CA . ILE A 1 104 ? 3.772 -12.836 6.960 1.00 89.44 104 ILE A CA 1
ATOM 851 C C . ILE A 1 104 ? 3.096 -13.683 5.901 1.00 89.44 104 ILE A C 1
ATOM 853 O O . ILE A 1 104 ? 2.291 -13.183 5.124 1.00 89.44 104 ILE A O 1
ATOM 857 N N . GLU A 1 105 ? 3.367 -14.979 5.942 1.00 89.56 105 GLU A N 1
ATOM 858 C CA . GLU A 1 105 ? 2.676 -15.960 5.118 1.00 89.56 105 GLU A CA 1
ATOM 859 C C . GLU A 1 105 ? 1.558 -16.639 5.913 1.00 89.56 105 GLU A C 1
ATOM 861 O O . GLU A 1 105 ? 1.759 -17.106 7.046 1.00 89.56 105 GLU A O 1
ATOM 866 N N . LEU A 1 106 ? 0.367 -16.715 5.332 1.00 85.06 106 LEU A N 1
ATOM 867 C CA . LEU A 1 106 ? -0.766 -17.456 5.873 1.00 85.06 106 LEU A CA 1
ATOM 868 C C . LEU A 1 106 ? -1.436 -18.216 4.729 1.00 85.06 106 LEU A C 1
ATOM 870 O O . LEU A 1 106 ? -1.781 -17.611 3.729 1.00 85.06 106 LEU A O 1
ATOM 874 N N . ASN A 1 107 ? -1.641 -19.526 4.883 1.00 84.19 107 ASN A N 1
ATOM 875 C CA . ASN A 1 107 ? -2.268 -20.380 3.861 1.00 84.19 107 ASN A CA 1
ATOM 876 C C . ASN A 1 107 ? -1.586 -20.309 2.478 1.00 84.19 107 ASN A C 1
ATOM 878 O O . ASN A 1 107 ? -2.263 -20.332 1.458 1.00 84.19 107 ASN A O 1
ATOM 882 N N . ASN A 1 108 ? -0.254 -20.214 2.450 1.00 84.50 108 ASN A N 1
ATOM 883 C CA . ASN A 1 108 ? 0.548 -19.992 1.241 1.00 84.50 108 ASN A CA 1
ATOM 884 C C . ASN A 1 108 ? 0.280 -18.648 0.530 1.00 84.50 108 ASN A C 1
ATOM 886 O O . ASN A 1 108 ? 0.661 -18.467 -0.625 1.00 84.50 108 ASN A O 1
ATOM 890 N N . GLU A 1 109 ? -0.347 -17.690 1.219 1.00 81.88 109 GLU A N 1
ATOM 891 C CA . GLU A 1 109 ? -0.568 -16.328 0.738 1.00 81.88 109 GLU A CA 1
ATOM 892 C C . GLU A 1 109 ? 0.289 -15.328 1.528 1.00 81.88 109 GLU A C 1
ATOM 894 O O . GLU A 1 109 ? 0.340 -15.352 2.761 1.00 81.88 109 GLU A O 1
ATOM 899 N N . LEU A 1 110 ? 0.961 -14.431 0.801 1.00 88.50 110 LEU A N 1
ATOM 900 C CA . LEU A 1 110 ? 1.769 -13.324 1.345 1.00 88.50 110 LEU A CA 1
ATOM 901 C C . LEU A 1 110 ? 1.061 -11.966 1.235 1.00 88.50 110 LEU A C 1
ATOM 903 O O . LEU A 1 110 ? 1.431 -10.992 1.894 1.00 88.50 110 LEU A O 1
ATOM 907 N N . VAL A 1 111 ? 0.054 -11.896 0.366 1.00 90.00 111 VAL A N 1
ATOM 908 C CA . VAL A 1 111 ? -0.668 -10.677 0.022 1.00 90.00 111 VAL A CA 1
ATOM 909 C C . VAL A 1 111 ? -2.109 -10.841 0.457 1.00 90.00 111 VAL A C 1
ATOM 911 O O . VAL A 1 111 ? -2.771 -11.803 0.084 1.00 90.00 111 VAL A O 1
ATOM 914 N N . PHE A 1 112 ? -2.596 -9.876 1.226 1.00 91.06 112 PHE A N 1
ATOM 915 C CA . PHE A 1 112 ? -3.913 -9.933 1.836 1.00 91.06 112 PHE A CA 1
ATOM 916 C C . PHE A 1 112 ? -4.809 -8.843 1.275 1.00 91.06 112 PHE A C 1
ATOM 918 O O . PHE A 1 112 ? -4.411 -7.679 1.170 1.00 91.06 112 PHE A O 1
ATOM 925 N N . GLU A 1 113 ? -6.042 -9.215 0.948 1.00 92.25 113 GLU A N 1
ATOM 926 C CA . GLU A 1 113 ? -7.094 -8.253 0.653 1.00 92.25 113 GLU A CA 1
ATOM 927 C C . GLU A 1 113 ? -7.598 -7.633 1.958 1.00 92.25 113 GLU A C 1
ATOM 929 O O . GLU A 1 113 ? -8.106 -8.331 2.836 1.00 92.25 113 GLU A O 1
ATOM 934 N N . ILE A 1 114 ? -7.474 -6.313 2.083 1.00 93.00 114 ILE A N 1
ATOM 935 C CA . ILE A 1 114 ? -7.920 -5.569 3.262 1.00 93.00 114 ILE A CA 1
ATOM 936 C C . ILE A 1 114 ? -8.752 -4.353 2.871 1.00 93.00 114 ILE A C 1
ATOM 938 O O . ILE A 1 114 ? -8.542 -3.709 1.839 1.00 93.00 114 ILE A O 1
ATOM 942 N N . GLY A 1 115 ? -9.687 -3.996 3.740 1.00 93.12 115 GLY A N 1
ATOM 943 C CA . GLY A 1 115 ? -10.469 -2.779 3.628 1.00 93.12 115 GLY A CA 1
ATOM 944 C C . GLY A 1 115 ? -9.667 -1.538 4.023 1.00 93.12 115 GLY A C 1
ATOM 945 O O . GLY A 1 115 ? -8.909 -1.548 4.989 1.00 93.12 115 GLY A O 1
ATOM 946 N N . ILE A 1 116 ? -9.906 -0.414 3.347 1.00 91.12 116 ILE A N 1
ATOM 947 C CA . ILE A 1 116 ? -9.252 0.878 3.635 1.00 91.12 116 ILE A CA 1
ATOM 948 C C . ILE A 1 116 ? -9.560 1.389 5.050 1.00 91.12 116 ILE A C 1
ATOM 950 O O . ILE A 1 116 ? -8.783 2.148 5.620 1.00 91.12 116 ILE A O 1
ATOM 954 N N . LYS A 1 117 ? -10.679 0.956 5.640 1.00 93.50 117 LYS A N 1
ATOM 955 C CA . LYS A 1 117 ? -11.058 1.280 7.024 1.00 93.50 117 LYS A CA 1
ATOM 956 C C . LYS A 1 117 ? -10.349 0.410 8.072 1.00 93.50 117 LYS A C 1
ATOM 958 O O . LYS A 1 117 ? -10.378 0.759 9.245 1.00 93.50 117 LYS A O 1
ATOM 963 N N . GLN A 1 118 ? -9.727 -0.694 7.653 1.00 93.00 118 GLN A N 1
ATOM 964 C CA . GLN A 1 118 ? -9.093 -1.689 8.530 1.00 93.00 118 GLN A CA 1
ATOM 965 C C . GLN A 1 118 ? -7.608 -1.386 8.788 1.00 93.00 118 GLN A C 1
ATOM 967 O O . GLN A 1 118 ? -6.915 -2.129 9.486 1.00 93.00 118 GLN A O 1
ATOM 972 N N . PHE A 1 119 ? -7.098 -0.291 8.220 1.00 94.44 119 PHE A N 1
ATOM 973 C CA . PHE A 1 119 ? -5.745 0.181 8.458 1.00 94.44 119 PHE A CA 1
ATOM 974 C C . PHE A 1 119 ? -5.681 1.706 8.504 1.00 94.44 119 PHE A C 1
ATOM 976 O O . PHE A 1 119 ? -6.516 2.421 7.952 1.00 94.44 119 PHE A O 1
ATOM 983 N N . LYS A 1 120 ? -4.623 2.216 9.128 1.00 94.50 120 LYS A N 1
ATOM 984 C CA . LYS A 1 120 ? -4.244 3.631 9.094 1.00 94.50 120 LYS A CA 1
ATOM 985 C C . LYS A 1 120 ? -2.919 3.796 8.358 1.00 94.50 120 LYS A C 1
ATOM 987 O O . LYS A 1 120 ? -2.047 2.932 8.419 1.00 94.50 120 LYS A O 1
ATOM 992 N N . LEU A 1 121 ? -2.757 4.923 7.670 1.00 92.88 121 LEU A N 1
ATOM 993 C CA . LEU A 1 121 ? -1.484 5.289 7.050 1.00 92.88 121 LEU A CA 1
ATOM 994 C C . LEU A 1 121 ? -0.462 5.644 8.139 1.00 92.88 121 LEU A C 1
ATOM 996 O O . LEU A 1 121 ? -0.739 6.473 9.008 1.00 92.88 121 LEU A O 1
ATOM 1000 N N . LYS A 1 122 ? 0.733 5.059 8.060 1.00 87.50 122 LYS A N 1
ATOM 1001 C CA . LYS A 1 122 ? 1.901 5.475 8.846 1.00 87.50 122 LYS A CA 1
ATOM 1002 C C . LYS A 1 122 ? 2.696 6.505 8.042 1.00 87.50 122 LYS A C 1
ATOM 1004 O O . LYS A 1 122 ? 2.946 6.296 6.854 1.00 87.50 122 LYS A O 1
ATOM 1009 N N . LYS A 1 123 ? 3.055 7.615 8.695 1.00 74.56 123 LYS A N 1
ATOM 1010 C CA . LYS A 1 123 ? 4.044 8.566 8.167 1.00 74.56 123 LYS A CA 1
ATOM 1011 C C . LYS A 1 123 ? 5.430 7.931 8.135 1.00 74.56 123 LYS A C 1
ATOM 1013 O O . LYS A 1 123 ? 5.720 7.120 9.046 1.00 74.56 123 LYS A O 1
#

Sequence (123 aa):
MIVIEFLGEIIGRIFVEFIFEGIILGIYRLYKKTVEFIRVNVFGFKAKPIKPKKALEKKLLYKKIELTENLNSKLKSGQKGVVLEVINKDKVFAEFYDRNGKPIELNNELVFEIGIKQFKLKK

pLDDT: mean 80.37, std 11.71, range [55.38, 95.12]

Organism: NCBI:txid369401

Secondary structure (DSSP, 8-state):
-HHHHHHHHHHHHHHHHHHHHHHHHHHHHHHHHHHHHHHHHTS-PPPPPPPHHHHHHHHHTT-EEEESS--SSS--TT-EEEEEEE-SSSEEEEEEB-TTSPBPPBTTB-EEEEEGGGEEE--

Foldseek 3Di:
DVVVVVVVVVVVVVVVVVVVVVVVVVVVVVVVVVVQVCCCPVVVDDRDPPPVQVVVCVVAAQFKKFFCAAPDPQRGGRWIWGFHADPDPFKTKIWTADPVRHTDDDPNDRIDIDTPVRIDTDD

Radius of gyration: 23.34 Å; chains: 1; bounding box: 54×50×54 Å